Protein AF-A0A2V8BS26-F1 (afdb_monomer)

Foldseek 3Di:
DDDDDPPPPPVVVVVVVVVVLVVVLVVLLVVLCVVPPQDQLVPCLVVLVVVVLLLCLVLADAPDDVDDDDNVSSVVSNVVVLVVCCVPPVSSSSSNVVNVSVVVSVPRPDDPVVVVVVVVVSSVVSVVSNVVVD

pLDDT: mean 83.53, std 13.97, range [40.75, 98.06]

Solvent-accessible surface area (backbone atoms only — not comparable to full-atom values): 7720 Å² total; per-residue (Å²): 140,80,89,82,80,82,89,67,65,66,66,58,50,52,52,53,50,51,50,50,54,49,52,52,50,52,53,47,50,50,53,58,44,67,79,50,62,91,61,77,27,88,82,36,52,68,57,22,52,52,50,54,46,53,50,48,35,74,37,45,72,54,93,84,41,93,76,72,67,53,73,67,55,18,51,50,54,48,52,51,53,51,53,52,34,48,74,76,36,54,43,53,38,41,16,33,52,51,53,51,52,55,47,52,55,66,59,56,91,58,52,72,67,57,51,50,54,52,49,53,55,49,52,56,52,31,53,59,51,40,77,70,62,128

Mean predicted aligned error: 8.72 Å

Secondary structure (DSSP, 8-state):
--------SHHHHHHHHHHHHHHHHHHHHHHHHHHS-----TTTHHHHHHHHHHHHHHHS--TT-SS---HHHHHHHHHHHHHHHHHH-HHHHHHHHHHHHHHHHHHTT--HHHHHHHHHHHHHHHHHHHTT--

Sequence (134 aa):
MSTTTVSKTSSGKRARERARVSAAKEAFIRAVRTLRPTRHTGGRKREARRWLDVLAARSTNGVRCPNPITIEEGARLRSQAFDDLKASDKVLFDAVMECMDDRMIADYGITIAEWSARGRRRMRRLAKIRATLK

Radius of gyration: 21.02 Å; Cα contacts (8 Å, |Δi|>4): 76; chains: 1; bounding box: 50×37×66 Å

Structure (mmCIF, N/CA/C/O backbone):
data_AF-A0A2V8BS26-F1
#
_entry.id   AF-A0A2V8BS26-F1
#
loop_
_atom_site.group_PDB
_atom_site.id
_atom_site.type_symbol
_atom_site.label_atom_id
_atom_site.label_alt_id
_atom_site.label_comp_id
_atom_site.label_asym_id
_atom_site.label_entity_id
_atom_site.label_seq_id
_atom_site.pdbx_PDB_ins_code
_atom_site.Cartn_x
_atom_site.Cartn_y
_atom_site.Cartn_z
_atom_site.occupancy
_atom_site.B_iso_or_equiv
_atom_site.auth_seq_id
_atom_site.auth_comp_id
_atom_site.auth_asym_id
_atom_site.auth_atom_id
_atom_site.pdbx_PDB_model_num
ATOM 1 N N . MET A 1 1 ? 29.998 -23.322 -51.859 1.00 42.44 1 MET A N 1
ATOM 2 C CA . MET A 1 1 ? 30.680 -22.884 -50.617 1.00 42.44 1 MET A CA 1
ATOM 3 C C . MET A 1 1 ? 30.752 -21.361 -50.674 1.00 42.44 1 MET A C 1
ATOM 5 O O . MET A 1 1 ? 31.205 -20.874 -51.692 1.00 42.44 1 MET A O 1
ATOM 9 N N . SER A 1 2 ? 30.251 -20.530 -49.762 1.00 40.75 2 SER A N 1
ATOM 10 C CA . SER A 1 2 ? 29.786 -20.717 -48.386 1.00 40.75 2 SER A CA 1
ATOM 11 C C . SER A 1 2 ? 28.791 -19.597 -48.047 1.00 40.75 2 SER A C 1
ATOM 13 O O . SER A 1 2 ? 29.114 -18.421 -48.184 1.00 40.75 2 SER A O 1
ATOM 15 N N . THR A 1 3 ? 27.588 -19.944 -47.594 1.00 43.62 3 THR A N 1
ATOM 16 C CA . THR A 1 3 ? 26.643 -19.006 -46.972 1.00 43.62 3 THR A CA 1
ATOM 17 C C . THR A 1 3 ? 26.983 -18.881 -45.491 1.00 43.62 3 THR A C 1
ATOM 19 O O . THR A 1 3 ? 26.615 -19.740 -44.693 1.00 43.62 3 THR A O 1
ATOM 22 N N . THR A 1 4 ? 27.704 -17.825 -45.115 1.00 47.91 4 THR A N 1
ATOM 23 C CA . THR A 1 4 ? 27.965 -17.514 -43.704 1.00 47.91 4 THR A CA 1
ATOM 24 C C . THR A 1 4 ? 26.769 -16.771 -43.119 1.00 47.91 4 THR A C 1
ATOM 26 O O . THR A 1 4 ? 26.572 -15.575 -43.328 1.00 47.91 4 THR A O 1
ATOM 29 N N . THR A 1 5 ? 25.957 -17.508 -42.372 1.00 51.09 5 THR A N 1
ATOM 30 C CA . THR A 1 5 ? 24.816 -17.036 -41.588 1.00 51.09 5 THR A CA 1
ATOM 31 C C . THR A 1 5 ? 25.293 -16.101 -40.469 1.00 51.09 5 THR A C 1
ATOM 33 O O . THR A 1 5 ? 25.854 -16.546 -39.469 1.00 51.09 5 THR A O 1
ATOM 36 N N . VAL A 1 6 ? 25.072 -14.788 -40.593 1.00 49.22 6 VAL A N 1
ATOM 37 C CA . VAL A 1 6 ? 25.379 -13.824 -39.518 1.00 49.22 6 VAL A CA 1
ATOM 38 C C . VAL A 1 6 ? 24.189 -13.720 -38.560 1.00 49.22 6 VAL A C 1
ATOM 40 O O . VAL A 1 6 ? 23.423 -12.757 -38.552 1.00 49.22 6 VAL A O 1
ATOM 43 N N . SER A 1 7 ? 24.042 -14.720 -37.693 1.00 49.75 7 SER A N 1
ATOM 44 C CA . SER A 1 7 ? 23.149 -14.676 -36.528 1.00 49.75 7 SER A CA 1
ATOM 45 C C . SER A 1 7 ? 23.760 -13.815 -35.409 1.00 49.75 7 SER A C 1
ATOM 47 O O . SER A 1 7 ? 24.177 -14.331 -34.378 1.00 49.75 7 SER A O 1
ATOM 49 N N . LYS A 1 8 ? 23.847 -12.487 -35.593 1.00 49.59 8 LYS A N 1
ATOM 50 C CA . LYS A 1 8 ? 24.421 -11.559 -34.583 1.00 49.59 8 LYS A CA 1
ATOM 51 C C . LYS A 1 8 ? 23.496 -10.424 -34.117 1.00 49.59 8 LYS A C 1
ATOM 53 O O . LYS A 1 8 ? 23.930 -9.542 -33.382 1.00 49.59 8 LYS A O 1
ATOM 58 N N . THR A 1 9 ? 22.214 -10.430 -34.482 1.00 51.84 9 THR A N 1
ATOM 59 C CA . THR A 1 9 ? 21.329 -9.257 -34.307 1.00 51.84 9 THR A CA 1
ATOM 60 C C . THR A 1 9 ? 20.292 -9.353 -33.183 1.00 51.84 9 THR A C 1
ATOM 62 O O . THR A 1 9 ? 19.838 -8.311 -32.711 1.00 51.84 9 THR A O 1
ATOM 65 N N . SER A 1 10 ? 19.928 -10.542 -32.686 1.00 57.12 10 SER A N 1
ATOM 66 C CA . SER A 1 10 ? 18.899 -10.660 -31.630 1.00 57.12 10 SER A CA 1
ATOM 67 C C . SER A 1 10 ? 19.454 -10.446 -30.212 1.00 57.12 10 SER A C 1
ATOM 69 O O . SER A 1 10 ? 18.828 -9.765 -29.398 1.00 57.12 10 SER A O 1
ATOM 71 N N . SER A 1 11 ? 20.656 -10.960 -29.929 1.00 59.03 11 SER A N 1
ATOM 72 C CA . SER A 1 11 ? 21.305 -10.857 -28.612 1.00 59.03 11 SER A CA 1
ATOM 73 C C . SER A 1 11 ? 21.703 -9.413 -28.274 1.00 59.03 11 SER A C 1
ATOM 75 O O . SER A 1 11 ? 21.380 -8.909 -27.197 1.00 59.03 11 SER A O 1
ATOM 77 N N . GLY A 1 12 ? 22.292 -8.687 -29.234 1.00 62.91 12 GLY A N 1
ATOM 78 C CA . GLY A 1 12 ? 22.689 -7.286 -29.052 1.00 62.91 12 GLY A CA 1
ATOM 79 C C . GLY A 1 12 ? 21.509 -6.323 -28.874 1.00 62.91 12 GLY A C 1
ATOM 80 O O . GLY A 1 12 ? 21.602 -5.378 -28.090 1.00 62.91 12 GLY A O 1
ATOM 81 N N . LYS A 1 13 ? 20.371 -6.579 -29.539 1.00 65.75 13 LYS A N 1
ATOM 82 C CA . LYS A 1 13 ? 19.133 -5.804 -29.335 1.00 65.75 13 LYS A CA 1
ATOM 83 C C . LYS A 1 13 ? 18.578 -6.006 -27.924 1.00 65.75 13 LYS A C 1
ATOM 85 O O . LYS A 1 13 ? 18.330 -5.023 -27.234 1.00 65.75 13 LYS A O 1
ATOM 90 N N . ARG A 1 14 ? 18.493 -7.259 -27.460 1.00 69.62 14 ARG A N 1
ATOM 91 C CA . ARG A 1 14 ? 18.040 -7.592 -26.098 1.00 69.62 14 ARG A CA 1
ATOM 92 C C . ARG A 1 14 ? 18.953 -7.013 -25.015 1.00 69.62 14 ARG A C 1
ATOM 94 O O . ARG A 1 14 ? 18.459 -6.541 -23.997 1.00 69.62 14 ARG A O 1
ATOM 101 N N . ALA A 1 15 ? 20.270 -7.014 -25.224 1.00 69.81 15 ALA A N 1
ATOM 102 C CA . ALA A 1 15 ? 21.221 -6.416 -24.285 1.00 69.81 15 ALA A CA 1
ATOM 103 C C . ALA A 1 15 ? 21.049 -4.888 -24.178 1.00 69.81 15 ALA A C 1
ATOM 105 O O . ALA A 1 15 ? 20.975 -4.352 -23.073 1.00 69.81 15 ALA A O 1
ATOM 106 N N . ARG A 1 16 ? 20.909 -4.191 -25.316 1.00 69.69 16 ARG A N 1
ATOM 107 C CA . ARG A 1 16 ? 20.656 -2.738 -25.350 1.00 69.69 16 ARG A CA 1
ATOM 108 C C . ARG A 1 16 ? 19.312 -2.368 -24.726 1.00 69.69 16 ARG A C 1
ATOM 110 O O . ARG A 1 16 ? 19.221 -1.371 -24.018 1.00 69.69 16 ARG A O 1
ATOM 117 N N . GLU A 1 17 ? 18.282 -3.169 -24.965 1.00 70.25 17 GLU A N 1
ATOM 118 C CA . GLU A 1 17 ? 16.957 -2.976 -24.376 1.00 70.25 17 GLU A CA 1
ATOM 119 C C . GLU A 1 17 ? 16.985 -3.154 -22.852 1.00 70.25 17 GLU A C 1
ATOM 121 O O . GLU A 1 17 ? 16.498 -2.290 -22.128 1.00 70.25 17 GLU A O 1
ATOM 126 N N . ARG A 1 18 ? 17.663 -4.193 -22.346 1.00 70.44 18 ARG A N 1
ATOM 127 C CA . ARG A 1 18 ? 17.879 -4.385 -20.900 1.00 70.44 18 ARG A CA 1
ATOM 128 C C . ARG A 1 18 ? 18.628 -3.216 -20.260 1.00 70.44 18 ARG A C 1
ATOM 130 O O . ARG A 1 18 ? 18.219 -2.750 -19.201 1.00 70.44 18 ARG A O 1
ATOM 137 N N . ALA A 1 19 ? 19.681 -2.714 -20.907 1.00 71.19 19 ALA A N 1
ATOM 138 C CA . ALA A 1 19 ? 20.431 -1.557 -20.418 1.00 71.19 19 ALA A CA 1
ATOM 139 C C . ALA A 1 19 ? 19.563 -0.285 -20.362 1.00 71.19 19 ALA A C 1
ATOM 141 O O . ALA A 1 19 ? 19.604 0.446 -19.375 1.00 71.19 19 ALA A O 1
ATOM 142 N N . ARG A 1 20 ? 18.713 -0.053 -21.374 1.00 71.81 20 ARG A N 1
ATOM 143 C CA . ARG A 1 20 ? 17.751 1.064 -21.383 1.00 71.81 20 ARG A CA 1
ATOM 144 C C . ARG A 1 20 ? 16.710 0.949 -20.272 1.00 71.81 20 ARG A C 1
ATOM 146 O O . ARG A 1 20 ? 16.452 1.937 -19.592 1.00 71.81 20 ARG A O 1
ATOM 153 N N . VAL A 1 21 ? 16.144 -0.241 -20.061 1.00 73.88 21 VAL A N 1
ATOM 154 C CA . VAL A 1 21 ? 15.194 -0.492 -18.963 1.00 73.88 21 VAL A CA 1
ATOM 155 C C . VAL A 1 21 ? 15.865 -0.275 -17.601 1.00 73.88 21 VAL A C 1
ATOM 157 O O . VAL A 1 21 ? 15.248 0.307 -16.711 1.00 73.88 21 VAL A O 1
ATOM 160 N N . SER A 1 22 ? 17.137 -0.665 -17.450 1.00 80.62 22 SER A N 1
ATOM 161 C CA . SER A 1 22 ? 17.922 -0.405 -16.234 1.00 80.62 22 SER A CA 1
ATOM 162 C C . SER A 1 22 ? 18.097 1.094 -15.976 1.00 80.62 22 SER A C 1
ATOM 164 O O . SER A 1 22 ? 17.759 1.567 -14.894 1.00 80.62 22 SER A O 1
ATOM 166 N N . ALA A 1 23 ? 18.527 1.860 -16.983 1.00 83.81 23 ALA A N 1
ATOM 167 C CA . ALA A 1 23 ? 18.712 3.307 -16.860 1.00 83.81 23 ALA A CA 1
ATOM 168 C C . ALA A 1 23 ? 17.392 4.046 -16.570 1.00 83.81 23 ALA A C 1
ATOM 170 O O . ALA A 1 23 ? 17.341 4.925 -15.711 1.00 83.81 23 ALA A O 1
ATOM 171 N N . ALA A 1 24 ? 16.297 3.656 -17.234 1.00 84.31 24 ALA A N 1
ATOM 172 C CA . ALA A 1 24 ? 14.970 4.211 -16.969 1.00 84.31 24 ALA A CA 1
ATOM 173 C C . ALA A 1 24 ? 14.507 3.919 -15.533 1.00 84.31 24 ALA A C 1
ATOM 175 O O . ALA A 1 24 ? 13.959 4.793 -14.861 1.00 84.31 24 ALA A O 1
ATOM 176 N N . LYS A 1 25 ? 14.773 2.709 -15.029 1.00 86.69 25 LYS A N 1
ATOM 177 C CA . LYS A 1 25 ? 14.462 2.332 -13.648 1.00 86.69 25 LYS A CA 1
ATOM 178 C C . LYS A 1 25 ? 15.296 3.108 -12.631 1.00 86.69 25 LYS A C 1
ATOM 180 O O . LYS A 1 25 ? 14.757 3.522 -11.610 1.00 86.69 25 LYS A O 1
ATOM 185 N N . GLU A 1 26 ? 16.576 3.338 -12.892 1.00 87.31 26 GLU A N 1
ATOM 186 C CA . GLU A 1 26 ? 17.432 4.157 -12.026 1.00 87.31 26 GLU A CA 1
ATOM 187 C C . GLU A 1 26 ? 16.970 5.616 -11.975 1.00 87.31 26 GLU A C 1
ATOM 189 O O . GLU A 1 26 ? 16.859 6.187 -10.887 1.00 87.31 26 GLU A O 1
ATOM 194 N N . ALA A 1 27 ? 16.631 6.199 -13.128 1.00 87.94 27 ALA A N 1
ATOM 195 C CA . ALA A 1 27 ? 16.052 7.537 -13.204 1.00 87.94 27 ALA A CA 1
ATOM 196 C C . ALA A 1 27 ? 14.726 7.616 -12.431 1.00 87.94 27 ALA A C 1
ATOM 198 O O . ALA A 1 27 ? 14.511 8.555 -11.663 1.00 87.94 27 ALA A O 1
ATOM 199 N N . PHE A 1 28 ? 13.877 6.593 -12.562 1.00 86.50 28 PHE A N 1
ATOM 200 C CA . PHE A 1 28 ? 12.634 6.4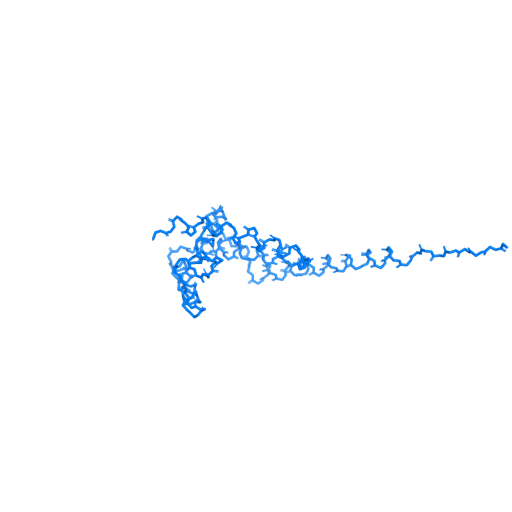79 -11.807 1.00 86.50 28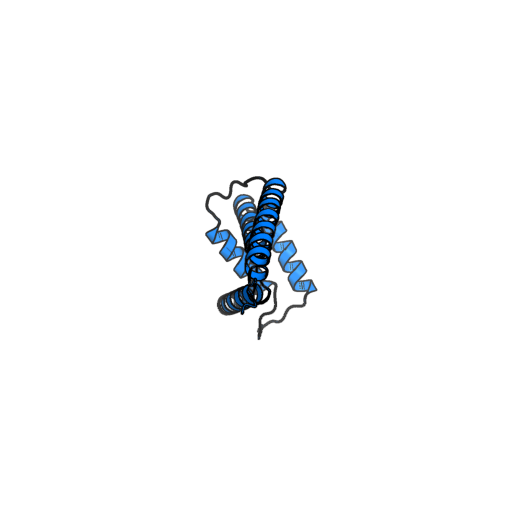 PHE A CA 1
ATOM 201 C C . PHE A 1 28 ? 12.879 6.411 -10.295 1.00 86.50 28 PHE A C 1
ATOM 203 O O . PHE A 1 28 ? 12.309 7.196 -9.543 1.00 86.50 28 PHE A O 1
ATOM 210 N N . ILE A 1 29 ? 13.770 5.527 -9.837 1.00 86.19 29 ILE A N 1
ATOM 211 C CA . ILE A 1 29 ? 14.135 5.408 -8.417 1.00 86.19 29 ILE A CA 1
ATOM 212 C C . ILE A 1 29 ? 14.632 6.747 -7.873 1.00 86.19 29 ILE A C 1
ATOM 214 O O . ILE A 1 29 ? 14.242 7.146 -6.774 1.00 86.19 29 ILE A O 1
ATOM 218 N N . ARG A 1 30 ? 15.476 7.450 -8.639 1.00 86.38 30 ARG A N 1
ATOM 219 C CA . ARG A 1 30 ? 15.970 8.774 -8.260 1.00 86.38 30 ARG A CA 1
ATOM 220 C C . ARG A 1 30 ? 14.817 9.764 -8.115 1.00 86.38 30 ARG A C 1
ATOM 222 O O . ARG A 1 30 ? 14.743 10.403 -7.074 1.00 86.38 30 ARG A O 1
ATOM 229 N N . ALA A 1 31 ? 13.911 9.829 -9.092 1.00 86.00 31 ALA A N 1
ATOM 230 C CA . ALA A 1 31 ? 12.749 10.718 -9.073 1.00 86.00 31 ALA A CA 1
ATOM 231 C C . ALA A 1 31 ? 11.823 10.467 -7.868 1.00 86.00 31 ALA A C 1
ATOM 233 O O . ALA A 1 31 ? 11.382 11.407 -7.209 1.00 86.00 31 ALA A O 1
ATOM 234 N N . VAL A 1 32 ? 11.561 9.199 -7.536 1.00 83.81 32 VAL A N 1
ATOM 235 C CA . VAL A 1 32 ? 10.748 8.837 -6.362 1.00 83.81 32 VAL A CA 1
ATOM 236 C C . VAL A 1 32 ? 11.409 9.314 -5.070 1.00 83.81 32 VAL A C 1
ATOM 238 O O . VAL A 1 32 ? 10.748 9.904 -4.216 1.00 83.81 32 VAL A O 1
ATOM 241 N N . ARG A 1 33 ? 12.725 9.114 -4.945 1.00 80.81 33 ARG A N 1
ATOM 242 C CA . ARG A 1 33 ? 13.494 9.523 -3.763 1.00 80.81 33 ARG A CA 1
ATOM 243 C C . ARG A 1 33 ? 13.651 11.040 -3.635 1.00 80.81 33 ARG A C 1
ATOM 245 O O . ARG A 1 33 ? 13.712 11.528 -2.512 1.00 80.81 33 ARG A O 1
ATOM 252 N N . THR A 1 34 ? 13.702 11.796 -4.735 1.00 80.88 34 THR A N 1
ATOM 253 C CA . THR A 1 34 ? 13.748 13.270 -4.680 1.00 80.88 34 THR A CA 1
ATOM 254 C C . THR A 1 34 ? 12.411 13.884 -4.295 1.00 80.88 34 THR A C 1
ATOM 256 O O . THR A 1 34 ? 12.394 14.849 -3.539 1.00 80.88 34 THR A O 1
ATOM 259 N N . LEU A 1 35 ? 11.289 13.331 -4.763 1.00 72.69 35 LEU A N 1
ATOM 260 C CA . LEU A 1 35 ? 9.957 13.838 -4.405 1.00 72.69 35 LEU A CA 1
ATOM 261 C C . LEU A 1 35 ? 9.638 13.669 -2.913 1.00 72.69 35 LEU A C 1
ATOM 263 O O . LEU A 1 35 ? 8.796 14.386 -2.372 1.00 72.69 35 LEU A O 1
ATOM 267 N N . ARG A 1 36 ? 10.266 12.695 -2.248 1.00 67.12 36 ARG A N 1
ATOM 268 C CA . ARG A 1 36 ? 10.041 12.381 -0.834 1.00 67.12 36 ARG A CA 1
ATOM 269 C C . ARG A 1 36 ? 11.382 12.019 -0.188 1.00 67.12 36 ARG A C 1
ATOM 271 O O . ARG A 1 36 ? 11.714 10.833 -0.157 1.00 67.12 36 ARG A O 1
ATOM 278 N N . PRO A 1 37 ? 12.148 13.008 0.318 1.00 63.31 37 PRO A N 1
ATOM 279 C CA . PRO A 1 37 ? 13.422 12.738 0.976 1.00 63.31 37 PRO A CA 1
ATOM 280 C C . PRO A 1 37 ? 13.238 11.730 2.113 1.00 63.31 37 PRO A C 1
ATOM 282 O O . PRO A 1 37 ? 12.156 11.634 2.702 1.00 63.31 37 PRO A O 1
ATOM 285 N N . THR A 1 38 ? 14.294 10.959 2.387 1.00 62.03 38 THR A N 1
ATOM 286 C CA . THR A 1 38 ? 14.314 9.881 3.384 1.00 62.03 38 THR A CA 1
ATOM 287 C C . THR A 1 38 ? 13.668 10.334 4.683 1.00 62.03 38 THR A C 1
ATOM 289 O O . THR A 1 38 ? 14.174 11.218 5.373 1.00 62.03 38 THR A O 1
ATOM 292 N N . ARG A 1 39 ? 12.520 9.736 4.995 1.00 68.31 39 ARG A N 1
ATOM 293 C CA . ARG A 1 39 ? 11.752 10.054 6.195 1.00 68.31 39 ARG A CA 1
ATOM 294 C C . ARG A 1 39 ? 12.338 9.276 7.363 1.00 68.31 39 ARG A C 1
ATOM 296 O O . ARG A 1 39 ? 12.756 8.132 7.193 1.00 68.31 39 ARG A O 1
ATOM 303 N N . HIS A 1 40 ? 12.351 9.859 8.556 1.00 73.81 40 HIS A N 1
ATOM 304 C CA . HIS A 1 40 ? 12.743 9.112 9.744 1.00 73.81 40 HIS A CA 1
ATOM 305 C C . HIS A 1 40 ? 11.633 8.117 10.105 1.00 73.81 40 HIS A C 1
ATOM 307 O O . HIS A 1 40 ? 10.635 8.476 10.723 1.00 73.81 40 HIS A O 1
ATOM 313 N N . THR A 1 41 ? 11.795 6.855 9.710 1.00 77.44 41 THR A N 1
ATOM 314 C CA . T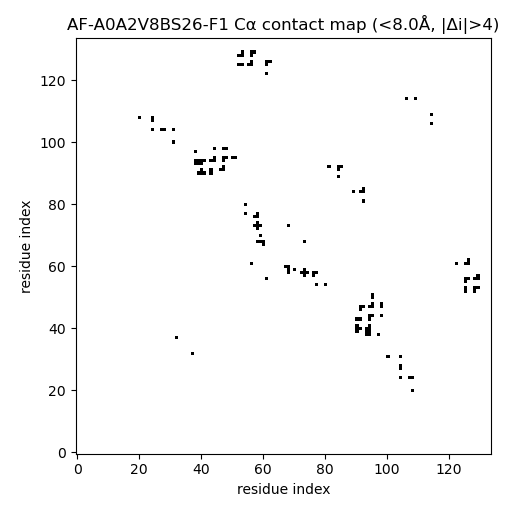HR A 1 41 ? 10.769 5.816 9.906 1.00 77.44 41 TH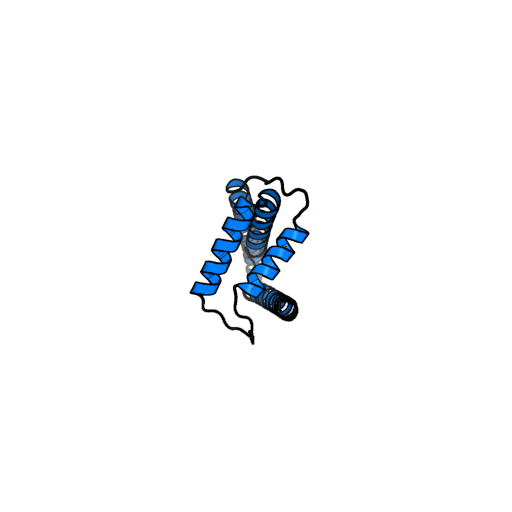R A CA 1
ATOM 315 C C . THR A 1 41 ? 10.925 5.029 11.201 1.00 77.44 41 THR A C 1
ATOM 317 O O . THR A 1 41 ? 10.106 4.155 11.488 1.00 77.44 41 THR A O 1
ATOM 320 N N . GLY A 1 42 ? 11.977 5.303 11.984 1.00 77.31 42 GLY A N 1
ATOM 321 C CA . GLY A 1 42 ? 12.222 4.665 13.283 1.00 77.31 42 GLY A CA 1
ATOM 322 C C . GLY A 1 42 ? 12.278 3.132 13.229 1.00 77.31 42 GLY A C 1
ATOM 323 O O . GLY A 1 42 ? 11.946 2.475 14.207 1.00 77.31 42 GLY A O 1
ATOM 324 N N . GLY A 1 43 ? 12.601 2.541 12.072 1.00 84.25 43 GLY A N 1
ATOM 325 C CA . GLY A 1 43 ? 12.605 1.084 11.887 1.00 84.25 43 GLY A CA 1
ATOM 326 C C . GLY A 1 43 ? 11.215 0.435 11.770 1.00 84.25 43 GLY A C 1
ATOM 327 O O . GLY A 1 43 ? 11.109 -0.790 11.713 1.00 84.25 43 GLY A O 1
ATOM 328 N N . ARG A 1 44 ? 10.130 1.213 11.655 1.00 93.62 44 ARG A N 1
ATOM 329 C CA . ARG A 1 44 ? 8.740 0.709 11.693 1.00 93.62 44 ARG A CA 1
ATOM 330 C C . ARG A 1 44 ? 8.221 0.138 10.368 1.00 93.62 44 ARG A C 1
ATOM 332 O O . ARG A 1 44 ? 7.025 -0.101 10.213 1.00 93.62 44 ARG A O 1
ATOM 339 N N . LYS A 1 45 ? 9.098 -0.178 9.404 1.00 91.50 45 LYS A N 1
ATOM 340 C CA . LYS A 1 45 ? 8.699 -0.726 8.087 1.00 91.50 45 LYS A CA 1
ATOM 341 C C . LYS A 1 45 ? 7.842 -1.993 8.187 1.00 91.50 45 LYS A C 1
ATOM 343 O O . LYS A 1 45 ? 6.925 -2.185 7.389 1.00 91.50 45 LYS A O 1
ATOM 348 N N . ARG A 1 46 ? 8.121 -2.886 9.145 1.00 93.69 46 ARG A N 1
ATOM 349 C CA . ARG A 1 46 ? 7.332 -4.121 9.325 1.00 93.69 46 ARG A CA 1
ATOM 350 C C . ARG A 1 46 ? 5.897 -3.812 9.753 1.00 93.69 46 ARG A C 1
ATOM 352 O O . ARG A 1 46 ? 4.960 -4.405 9.220 1.00 93.69 46 ARG A O 1
ATOM 359 N N . GLU A 1 47 ? 5.745 -2.884 10.687 1.00 96.12 47 GLU A N 1
ATOM 360 C CA . GLU A 1 47 ? 4.452 -2.419 11.176 1.00 96.12 47 GLU A CA 1
ATOM 361 C C . GLU A 1 47 ? 3.679 -1.689 10.076 1.00 96.12 47 GLU A C 1
ATOM 363 O O . GLU A 1 47 ? 2.538 -2.046 9.799 1.00 96.12 47 GLU A O 1
ATOM 368 N N . ALA A 1 48 ? 4.336 -0.785 9.347 1.00 96.31 48 ALA A N 1
ATOM 369 C CA . ALA A 1 48 ? 3.767 -0.081 8.202 1.00 96.31 48 ALA A CA 1
ATOM 370 C C . ALA A 1 48 ? 3.228 -1.033 7.118 1.00 96.31 48 ALA A C 1
ATOM 372 O O . ALA A 1 48 ? 2.120 -0.855 6.609 1.00 96.31 48 ALA A O 1
ATOM 373 N N . ARG A 1 49 ? 3.970 -2.101 6.789 1.00 94.88 49 ARG A N 1
ATOM 374 C CA . ARG A 1 49 ? 3.500 -3.140 5.851 1.00 94.88 49 ARG A CA 1
ATOM 375 C C . ARG A 1 49 ? 2.260 -3.861 6.372 1.00 94.88 49 ARG A C 1
ATOM 377 O O . ARG A 1 49 ? 1.332 -4.093 5.600 1.00 94.88 49 ARG A O 1
ATOM 384 N N . ARG A 1 50 ? 2.238 -4.208 7.664 1.00 95.19 50 ARG A N 1
ATOM 385 C CA . ARG A 1 50 ? 1.075 -4.842 8.299 1.00 95.19 50 ARG A CA 1
ATOM 386 C C . ARG A 1 50 ? -0.133 -3.907 8.274 1.00 95.19 50 ARG A C 1
ATOM 388 O O . ARG A 1 50 ? -1.218 -4.353 7.9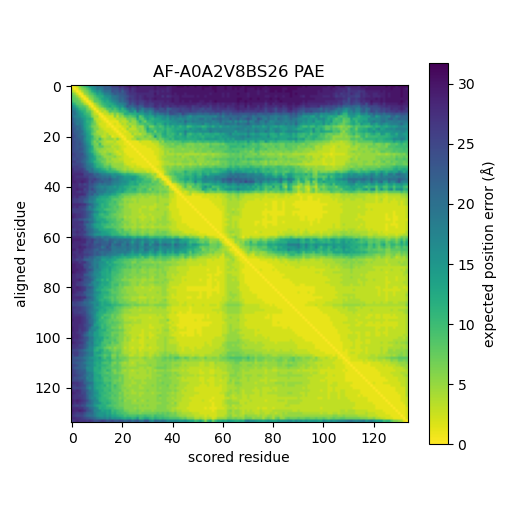16 1.00 95.19 50 ARG A O 1
ATOM 395 N N . TRP A 1 51 ? 0.068 -2.630 8.584 1.00 96.94 51 TRP A N 1
ATOM 396 C CA . TRP A 1 51 ? -0.966 -1.601 8.541 1.00 96.94 51 TRP A CA 1
ATOM 397 C C . TRP A 1 51 ? -1.572 -1.469 7.137 1.00 96.94 51 TRP A C 1
ATOM 399 O O . TRP A 1 51 ? -2.787 -1.566 6.981 1.00 96.94 51 TRP A O 1
ATOM 409 N N . LEU A 1 52 ? -0.735 -1.383 6.093 1.00 96.38 52 LEU A N 1
ATOM 410 C CA . LEU A 1 52 ? -1.184 -1.338 4.694 1.00 96.38 52 LEU A CA 1
ATOM 411 C C . LEU A 1 52 ? -1.978 -2.582 4.274 1.00 96.38 52 LEU A C 1
ATOM 413 O O . LEU A 1 52 ? -2.917 -2.480 3.482 1.00 96.38 52 LEU A O 1
ATOM 417 N N . ASP A 1 53 ? -1.594 -3.763 4.760 1.00 94.56 53 ASP A N 1
ATOM 418 C CA . ASP A 1 53 ? -2.310 -5.003 4.469 1.00 94.56 53 ASP A CA 1
ATOM 419 C C . ASP A 1 53 ? -3.667 -5.066 5.180 1.00 94.56 53 ASP A C 1
ATOM 421 O O . ASP A 1 53 ? -4.653 -5.465 4.560 1.00 94.56 53 ASP A O 1
ATOM 425 N N . VAL A 1 54 ? -3.746 -4.627 6.439 1.00 94.56 54 VAL A N 1
ATOM 426 C CA . VAL A 1 54 ? -5.015 -4.524 7.176 1.00 94.56 54 VAL A CA 1
ATOM 427 C C . VAL A 1 54 ? -5.934 -3.498 6.520 1.00 94.56 54 VAL A C 1
ATOM 429 O O . VAL A 1 54 ? -7.097 -3.812 6.267 1.00 94.56 54 VAL A O 1
ATOM 432 N N . LEU A 1 55 ? -5.421 -2.314 6.170 1.00 95.25 55 LEU A N 1
ATOM 433 C CA . LEU A 1 55 ? -6.214 -1.305 5.474 1.00 95.25 55 LEU A CA 1
ATOM 434 C C . LEU A 1 55 ? -6.736 -1.852 4.146 1.00 95.25 55 LEU A C 1
ATOM 436 O O . LEU A 1 55 ? -7.927 -1.770 3.886 1.00 95.25 55 LEU A O 1
ATOM 440 N N . ALA A 1 56 ? -5.881 -2.482 3.336 1.00 92.81 56 ALA A N 1
ATOM 441 C CA . ALA A 1 56 ? -6.311 -3.073 2.072 1.00 92.81 56 ALA A CA 1
ATOM 442 C C 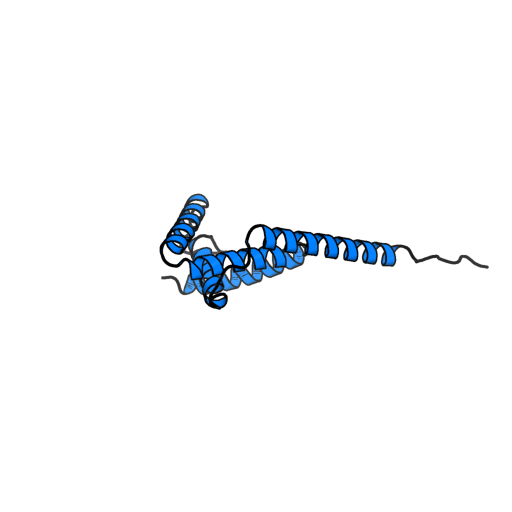. ALA A 1 56 ? -7.350 -4.188 2.257 1.00 92.81 56 ALA A C 1
ATOM 444 O O . ALA A 1 56 ? -8.238 -4.332 1.421 1.00 92.81 56 ALA A O 1
ATOM 445 N N . ALA A 1 57 ? -7.254 -4.983 3.324 1.00 91.38 57 ALA A N 1
ATOM 446 C CA . ALA A 1 57 ? -8.250 -5.998 3.646 1.00 91.38 57 ALA A CA 1
ATOM 447 C C . ALA A 1 57 ? -9.619 -5.378 3.979 1.00 91.38 57 ALA A C 1
ATOM 449 O O . ALA A 1 57 ? -10.629 -5.937 3.557 1.00 91.38 57 ALA A O 1
ATOM 450 N N . ARG A 1 58 ? -9.635 -4.225 4.665 1.00 90.00 58 ARG A N 1
ATOM 451 C CA . ARG A 1 58 ? -10.843 -3.464 5.030 1.00 90.00 58 ARG A CA 1
ATOM 452 C C . ARG A 1 58 ? -11.440 -2.653 3.880 1.00 90.00 58 ARG A C 1
ATOM 454 O O . ARG A 1 58 ? -12.649 -2.522 3.815 1.00 90.00 58 ARG A O 1
ATOM 461 N N . SER A 1 59 ? -10.607 -2.097 2.999 1.00 91.56 59 SER A N 1
ATOM 462 C CA . SER A 1 59 ? -11.021 -1.107 1.990 1.00 91.56 59 SER A CA 1
ATOM 463 C C . SER A 1 59 ? -11.053 -1.632 0.556 1.00 91.56 59 SER A C 1
ATOM 465 O O . SER A 1 59 ? -11.190 -0.859 -0.390 1.00 91.56 59 SER A O 1
ATOM 467 N N . THR A 1 60 ? -10.918 -2.944 0.358 1.00 88.75 60 THR A N 1
ATOM 468 C CA . THR A 1 60 ? -11.084 -3.558 -0.965 1.00 88.75 60 THR A CA 1
ATOM 469 C C . THR A 1 60 ? -11.875 -4.846 -0.868 1.00 88.75 60 THR A C 1
ATOM 471 O O . THR A 1 60 ? -11.751 -5.586 0.111 1.00 88.75 60 THR A O 1
ATOM 474 N N . ASN A 1 61 ? -12.596 -5.175 -1.936 1.00 82.81 61 ASN A N 1
ATOM 475 C CA . ASN A 1 61 ? -13.220 -6.481 -2.074 1.00 82.81 61 ASN A CA 1
ATOM 476 C C . ASN A 1 61 ? -12.173 -7.534 -2.462 1.00 82.81 61 ASN A C 1
ATOM 478 O O . ASN A 1 61 ? -11.314 -7.329 -3.323 1.00 82.81 61 ASN A O 1
ATOM 482 N N . GLY A 1 62 ? -12.213 -8.677 -1.781 1.00 71.56 62 GLY A N 1
ATOM 483 C CA . GLY A 1 62 ? -11.513 -9.886 -2.203 1.00 71.56 62 GLY A CA 1
ATOM 484 C C . GLY A 1 62 ? -12.382 -10.752 -3.105 1.00 71.56 62 GLY A C 1
ATOM 485 O O . GLY A 1 62 ? -13.581 -10.525 -3.235 1.00 71.56 62 GLY A O 1
ATOM 486 N N . VAL A 1 63 ? -11.787 -11.812 -3.654 1.00 66.06 63 VAL A N 1
ATOM 487 C CA . VAL A 1 63 ? -12.570 -12.933 -4.186 1.00 66.06 63 VAL A CA 1
ATOM 488 C C . VAL A 1 63 ? -13.317 -13.540 -2.995 1.00 66.06 63 VAL A C 1
ATOM 490 O O . VAL A 1 63 ? -12.665 -14.093 -2.111 1.00 66.06 63 VAL A O 1
ATOM 493 N N . ARG A 1 64 ? -14.651 -13.386 -2.958 1.00 66.31 64 ARG A N 1
ATOM 494 C CA . ARG A 1 64 ? -15.545 -13.765 -1.840 1.00 66.31 64 ARG A CA 1
ATOM 495 C C . ARG A 1 64 ? -15.366 -12.903 -0.578 1.00 66.31 64 ARG A C 1
ATOM 497 O O . ARG A 1 64 ? -15.032 -13.411 0.488 1.00 66.31 64 ARG A O 1
ATOM 504 N N . CYS A 1 65 ? -15.554 -11.588 -0.703 1.00 67.69 65 CYS A N 1
ATOM 505 C CA . CYS A 1 65 ? -15.676 -10.717 0.469 1.00 67.69 65 CYS A CA 1
ATOM 506 C C . CYS A 1 65 ? -17.017 -11.003 1.173 1.00 67.69 65 CYS A C 1
ATOM 508 O O . CYS A 1 65 ? -18.039 -10.887 0.500 1.00 67.69 65 CYS A O 1
ATOM 510 N N . PRO A 1 66 ? -17.039 -11.377 2.467 1.00 67.25 66 PRO A N 1
ATOM 511 C CA . PRO A 1 66 ? -18.292 -11.656 3.176 1.00 67.25 66 PRO A CA 1
ATOM 512 C C . PRO A 1 66 ? -19.161 -10.399 3.313 1.00 67.25 66 PRO A C 1
ATOM 514 O O . PRO A 1 66 ? -20.376 -10.488 3.208 1.00 67.25 66 PRO A O 1
ATOM 517 N N . ASN A 1 67 ? -18.518 -9.236 3.450 1.00 73.38 67 ASN A N 1
ATOM 518 C CA . ASN A 1 67 ? -19.150 -7.923 3.497 1.00 73.38 67 ASN A CA 1
ATOM 519 C C . ASN A 1 67 ? -18.600 -7.093 2.327 1.00 73.38 67 ASN A C 1
ATOM 521 O O . ASN A 1 67 ? -17.527 -6.495 2.457 1.00 73.38 67 ASN A O 1
ATOM 525 N N . PRO A 1 68 ? -19.219 -7.153 1.137 1.00 82.50 68 PRO A N 1
ATOM 526 C CA . PRO A 1 68 ? -18.767 -6.366 0.000 1.00 82.50 68 PRO A CA 1
ATOM 527 C C . PRO A 1 68 ? -19.010 -4.878 0.262 1.00 82.50 68 PRO A C 1
ATOM 529 O O . PRO A 1 68 ? -20.085 -4.490 0.703 1.00 82.50 68 PRO A O 1
ATOM 532 N N . ILE A 1 69 ? -18.013 -4.055 -0.048 1.00 88.31 69 ILE A N 1
ATOM 533 C CA . ILE A 1 69 ? -18.109 -2.591 0.021 1.00 88.31 69 ILE A CA 1
ATOM 534 C C . ILE A 1 69 ? -18.151 -2.000 -1.386 1.00 88.31 69 ILE A C 1
ATOM 536 O O . ILE A 1 69 ? -17.652 -2.612 -2.340 1.00 88.31 69 ILE A O 1
ATOM 540 N N . THR A 1 70 ? -18.696 -0.798 -1.538 1.00 91.25 70 THR A N 1
ATOM 541 C CA . THR A 1 70 ? -18.603 -0.082 -2.818 1.00 91.25 70 THR A CA 1
ATOM 542 C C . THR A 1 70 ? -17.184 0.450 -3.045 1.00 91.25 70 THR A C 1
ATOM 544 O O . THR A 1 70 ? -16.367 0.547 -2.123 1.00 91.25 70 THR A O 1
ATOM 547 N N . ILE A 1 71 ? -16.861 0.799 -4.295 1.00 89.00 71 ILE A N 1
ATOM 548 C CA . ILE A 1 71 ? -15.575 1.438 -4.623 1.00 89.00 71 ILE A CA 1
ATOM 549 C C . ILE A 1 71 ? -15.438 2.770 -3.872 1.00 89.00 71 ILE A C 1
ATOM 551 O O . ILE A 1 71 ? -14.370 3.067 -3.338 1.00 89.00 71 ILE A O 1
ATOM 555 N N . GLU A 1 72 ? -16.523 3.540 -3.800 1.00 94.44 72 GLU A N 1
ATOM 556 C CA . GLU A 1 72 ? -16.593 4.830 -3.108 1.00 94.44 72 GLU A CA 1
ATOM 557 C C . GLU A 1 72 ? -16.366 4.675 -1.605 1.00 94.44 72 GLU A C 1
ATOM 559 O O . GLU A 1 72 ? -15.563 5.399 -1.016 1.00 94.44 72 GLU A O 1
ATOM 564 N N . GLU A 1 73 ? -16.998 3.679 -0.985 1.00 94.12 73 GLU A N 1
ATOM 565 C CA . GLU A 1 73 ? -16.807 3.383 0.431 1.00 94.12 73 GLU A CA 1
ATOM 566 C C . GLU A 1 73 ? -15.366 2.954 0.726 1.00 94.12 73 GLU A C 1
ATOM 568 O O . GLU A 1 73 ? -14.743 3.459 1.663 1.00 94.12 73 GLU A O 1
ATOM 573 N N . GLY A 1 74 ? -14.790 2.092 -0.115 1.00 93.69 74 GLY A N 1
ATOM 574 C CA . GLY A 1 74 ? -13.384 1.707 -0.013 1.00 93.69 74 GLY A CA 1
ATOM 575 C C . GLY A 1 74 ? -12.432 2.899 -0.155 1.00 93.69 74 GLY A C 1
ATOM 576 O O . GLY A 1 74 ? -11.472 3.019 0.612 1.00 93.69 74 GLY A O 1
ATOM 577 N N . ALA A 1 75 ? -12.707 3.809 -1.093 1.00 94.50 75 ALA A N 1
ATOM 578 C CA . ALA A 1 75 ? -11.930 5.032 -1.274 1.00 94.50 75 ALA A CA 1
ATOM 579 C C . ALA A 1 75 ? -12.018 5.944 -0.041 1.00 94.50 75 ALA A C 1
ATOM 581 O O . ALA A 1 75 ? -10.982 6.382 0.462 1.00 94.50 75 ALA A O 1
ATOM 582 N N . ARG A 1 76 ? -13.225 6.151 0.500 1.00 96.50 76 ARG A N 1
ATOM 583 C CA . ARG A 1 76 ? -13.458 6.948 1.713 1.00 96.50 76 ARG A CA 1
ATOM 584 C C . ARG A 1 76 ? -12.724 6.371 2.923 1.00 96.50 76 ARG A C 1
ATOM 586 O O . ARG A 1 76 ? -11.983 7.096 3.582 1.00 96.50 76 ARG A O 1
ATOM 593 N N . LEU A 1 77 ? -12.870 5.067 3.180 1.00 95.06 77 LEU A N 1
ATOM 594 C CA . LEU A 1 77 ? -12.179 4.368 4.272 1.00 95.06 77 LEU A CA 1
ATOM 595 C C . LEU A 1 77 ? -10.663 4.498 4.157 1.00 95.06 77 LEU A C 1
ATOM 597 O O . LEU A 1 77 ? -9.966 4.671 5.156 1.00 95.06 77 LEU A O 1
ATOM 601 N N . ARG A 1 78 ? -10.142 4.402 2.931 1.00 95.69 78 ARG A N 1
ATOM 602 C CA . ARG A 1 78 ? -8.717 4.559 2.680 1.00 95.69 78 ARG A CA 1
ATOM 603 C C . ARG A 1 78 ? -8.259 5.976 3.000 1.00 95.69 78 ARG A C 1
ATOM 605 O O . ARG A 1 78 ? -7.309 6.100 3.761 1.00 95.69 78 ARG A O 1
ATOM 612 N N . SER A 1 79 ? -8.895 7.001 2.433 1.00 96.62 79 SER A N 1
ATOM 613 C CA . SER A 1 79 ? -8.499 8.397 2.660 1.00 96.62 79 SER A CA 1
ATOM 614 C C . SER A 1 79 ? -8.529 8.749 4.145 1.00 96.62 79 SER A C 1
ATOM 616 O O . SER A 1 79 ? -7.504 9.167 4.675 1.00 96.62 79 SER A O 1
ATOM 618 N N . GLN A 1 80 ? -9.632 8.434 4.834 1.00 97.81 80 GLN A N 1
ATOM 619 C CA . GLN A 1 80 ? -9.768 8.698 6.267 1.00 97.81 80 GLN A CA 1
ATOM 620 C C . GLN A 1 80 ? -8.648 8.036 7.080 1.00 97.81 80 GLN A C 1
ATOM 622 O O . GLN A 1 80 ? -8.007 8.688 7.895 1.00 97.81 80 GLN A O 1
ATOM 627 N N . ALA A 1 81 ? -8.340 6.762 6.812 1.00 97.62 81 ALA A N 1
ATOM 628 C CA . ALA A 1 81 ? -7.293 6.052 7.543 1.00 97.62 81 ALA A CA 1
ATOM 629 C C . ALA A 1 81 ? -5.898 6.680 7.364 1.00 97.62 81 ALA A C 1
ATOM 631 O O . ALA A 1 81 ? -5.075 6.609 8.276 1.00 97.62 81 ALA A O 1
ATOM 632 N N . PHE A 1 82 ? -5.604 7.268 6.200 1.00 97.38 82 PHE A N 1
ATOM 633 C CA . PHE A 1 82 ? -4.345 7.985 5.985 1.00 97.38 82 PHE A CA 1
ATOM 634 C C . PHE A 1 82 ? -4.311 9.323 6.725 1.00 97.38 82 PHE A C 1
ATOM 636 O O . PHE A 1 82 ? -3.270 9.650 7.298 1.00 97.38 82 PHE A O 1
ATOM 643 N N . ASP A 1 83 ? -5.416 10.067 6.727 1.00 97.56 83 ASP A N 1
ATOM 644 C CA . ASP A 1 83 ? -5.515 11.348 7.430 1.00 97.56 83 ASP A CA 1
ATOM 645 C C . ASP A 1 83 ? -5.410 11.150 8.948 1.00 97.56 83 ASP A C 1
ATOM 647 O O . ASP A 1 83 ? -4.588 11.801 9.599 1.00 97.56 83 ASP A O 1
ATOM 651 N N . ASP A 1 84 ? -6.125 10.161 9.490 1.00 98.06 84 ASP A N 1
ATOM 652 C CA . ASP A 1 84 ? -6.065 9.785 10.905 1.00 98.06 84 ASP A CA 1
ATOM 653 C C . ASP A 1 84 ? -4.653 9.349 11.309 1.00 98.06 84 ASP A C 1
ATOM 655 O O . ASP A 1 84 ? -4.126 9.790 12.332 1.00 98.06 84 ASP A O 1
ATOM 659 N N . LEU A 1 85 ? -4.001 8.502 10.499 1.00 97.56 85 LEU A N 1
ATOM 660 C CA . LEU A 1 85 ? -2.636 8.051 10.772 1.00 97.56 85 LEU A CA 1
ATOM 661 C C . LEU A 1 85 ? -1.646 9.219 10.743 1.00 97.56 85 LEU A C 1
ATOM 663 O O . LEU A 1 85 ? -0.763 9.300 11.592 1.00 97.56 85 LEU A O 1
ATOM 667 N N . LYS A 1 86 ? -1.790 10.140 9.785 1.00 95.44 86 LYS A N 1
ATOM 668 C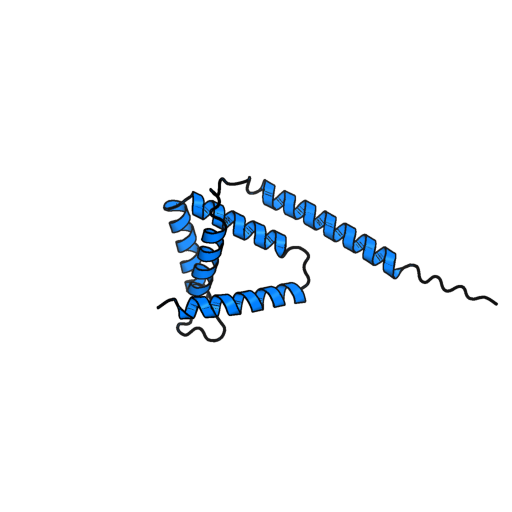 CA . LYS A 1 86 ? -0.936 11.327 9.684 1.00 95.44 86 LYS A CA 1
ATOM 669 C C . LYS A 1 86 ? -1.071 12.230 10.911 1.00 95.44 86 LYS A C 1
ATOM 671 O O . LYS A 1 86 ? -0.063 12.780 11.352 1.00 95.44 86 LYS A O 1
ATOM 676 N N . ALA A 1 87 ? -2.290 12.388 11.426 1.00 96.56 87 ALA A N 1
ATOM 677 C CA . ALA A 1 87 ? -2.572 13.209 12.598 1.00 96.56 87 ALA A CA 1
ATOM 678 C C . ALA A 1 87 ? -2.102 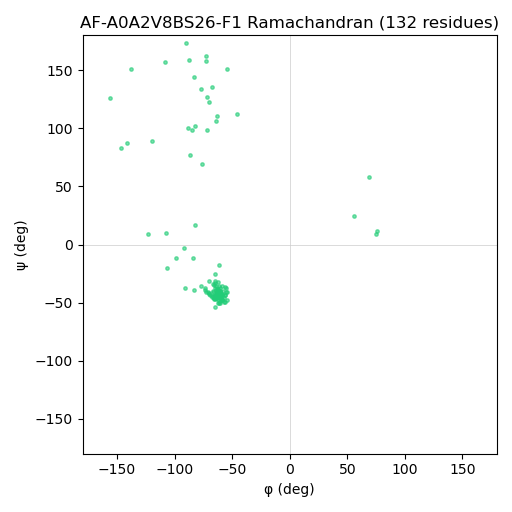12.552 13.906 1.00 96.56 87 ALA A C 1
ATOM 680 O O . ALA A 1 87 ? -1.588 13.240 14.782 1.00 96.56 87 ALA A O 1
ATOM 681 N N . SER A 1 88 ? -2.260 11.231 14.030 1.00 97.06 88 SER A N 1
ATOM 682 C CA . SER A 1 88 ? -2.001 10.500 15.279 1.00 97.06 88 SER A CA 1
ATOM 683 C C . SER A 1 88 ? -0.572 9.969 15.422 1.00 97.06 88 SER A C 1
ATOM 685 O O . SER A 1 88 ? -0.023 9.985 16.519 1.00 97.06 88 SER A O 1
ATOM 687 N N . ASP A 1 89 ? 0.048 9.493 14.339 1.00 96.06 89 ASP A N 1
ATOM 688 C CA . ASP A 1 89 ? 1.356 8.836 14.374 1.00 96.06 89 ASP A CA 1
ATOM 689 C C . ASP A 1 89 ? 2.148 9.135 13.098 1.00 96.06 89 ASP A C 1
ATOM 691 O O . ASP A 1 89 ? 2.212 8.356 12.137 1.00 96.06 89 ASP A O 1
ATOM 695 N N . LYS A 1 90 ? 2.802 10.300 13.102 1.00 92.19 90 LYS A N 1
ATOM 696 C CA . LYS A 1 90 ? 3.582 10.774 11.958 1.00 92.19 90 LYS A CA 1
ATOM 697 C C . LYS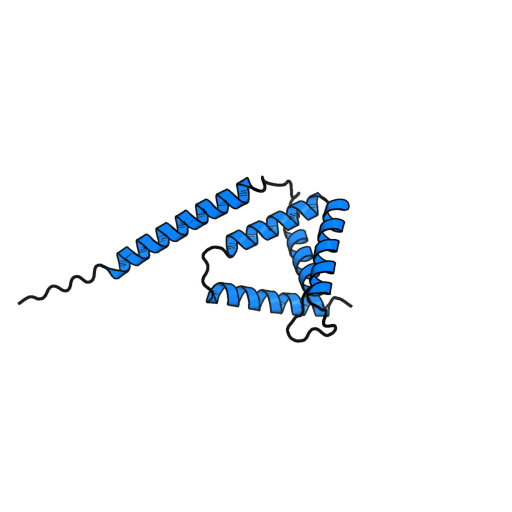 A 1 90 ? 4.712 9.808 11.569 1.00 92.19 90 LYS A C 1
ATOM 699 O O . LYS A 1 90 ? 4.999 9.663 10.381 1.00 92.19 90 LYS A O 1
ATOM 704 N N . VAL A 1 91 ? 5.353 9.142 12.533 1.00 93.69 91 VAL A N 1
ATOM 705 C CA . VAL A 1 91 ? 6.480 8.231 12.256 1.00 93.69 91 VAL A CA 1
ATOM 706 C C . VAL A 1 91 ? 5.988 6.987 11.519 1.00 93.69 91 VAL A C 1
ATOM 708 O O . VAL A 1 91 ? 6.597 6.572 10.529 1.00 93.69 91 VAL A O 1
ATOM 711 N N . LEU A 1 92 ? 4.861 6.410 11.949 1.00 95.56 92 LEU A N 1
ATOM 712 C CA . LEU A 1 92 ? 4.244 5.295 11.235 1.00 95.56 92 LEU A CA 1
ATOM 713 C C . LEU A 1 92 ? 3.710 5.729 9.869 1.00 95.56 92 LEU A C 1
ATOM 715 O O . LEU A 1 92 ? 3.916 5.010 8.891 1.00 95.56 92 LEU A O 1
ATOM 719 N N . PHE A 1 93 ? 3.083 6.905 9.772 1.00 95.12 93 PHE A N 1
ATOM 720 C CA . PHE A 1 93 ? 2.648 7.474 8.494 1.00 95.12 93 PHE A CA 1
ATOM 721 C C . PHE A 1 93 ? 3.808 7.576 7.498 1.00 95.12 93 PHE A C 1
ATOM 723 O O . PHE A 1 93 ? 3.707 7.136 6.351 1.00 95.12 93 PHE A O 1
ATOM 730 N N . ASP A 1 94 ? 4.943 8.107 7.942 1.00 92.81 94 ASP A N 1
ATOM 731 C CA . ASP A 1 94 ? 6.137 8.237 7.121 1.00 92.81 94 ASP A CA 1
ATOM 732 C C . ASP A 1 94 ? 6.682 6.873 6.672 1.00 92.81 94 ASP A C 1
ATOM 734 O O . ASP A 1 94 ? 7.018 6.706 5.496 1.00 92.81 94 ASP A O 1
ATOM 738 N N . ALA A 1 95 ? 6.674 5.874 7.559 1.00 94.25 95 ALA A N 1
ATOM 739 C CA . ALA A 1 95 ? 7.030 4.494 7.230 1.00 94.25 95 ALA A CA 1
ATOM 740 C C . ALA A 1 95 ? 6.066 3.839 6.227 1.00 94.25 95 ALA A C 1
ATOM 742 O O . ALA A 1 95 ? 6.490 3.062 5.365 1.00 94.25 95 ALA A O 1
ATOM 743 N N . VAL A 1 96 ? 4.771 4.153 6.312 1.00 95.31 96 VAL A N 1
ATOM 744 C CA . VAL A 1 96 ? 3.750 3.699 5.361 1.00 95.31 96 VAL A CA 1
ATOM 745 C C . VAL A 1 96 ? 3.994 4.294 3.980 1.00 95.31 96 VAL A C 1
ATOM 747 O O . VAL A 1 96 ? 3.981 3.546 2.998 1.00 95.31 96 VAL A O 1
ATOM 750 N N . MET A 1 97 ? 4.263 5.598 3.891 1.00 92.62 97 MET A N 1
ATOM 751 C CA . MET A 1 97 ? 4.557 6.235 2.606 1.00 92.62 97 MET A CA 1
ATOM 752 C C . MET A 1 97 ? 5.831 5.666 1.978 1.00 92.62 97 MET A C 1
ATOM 754 O O . MET A 1 97 ? 5.806 5.326 0.798 1.00 92.62 97 MET A O 1
ATOM 758 N N . GLU A 1 98 ? 6.889 5.442 2.765 1.00 91.19 98 GLU A N 1
ATOM 759 C CA . GLU A 1 98 ? 8.108 4.796 2.261 1.00 91.19 98 GLU A CA 1
ATOM 760 C C . GLU A 1 98 ? 7.823 3.378 1.729 1.00 91.19 98 GLU A C 1
ATOM 762 O O . GLU A 1 98 ? 8.310 2.993 0.669 1.00 91.19 98 GLU A O 1
ATOM 767 N N . CYS A 1 99 ? 6.968 2.598 2.401 1.00 92.62 99 CYS A N 1
ATOM 768 C CA . CYS A 1 99 ? 6.573 1.273 1.909 1.00 92.62 99 CYS A CA 1
ATOM 769 C C . CYS A 1 99 ? 5.772 1.324 0.596 1.00 92.62 99 CYS A C 1
ATOM 771 O O . CYS A 1 99 ? 5.837 0.378 -0.197 1.00 92.62 99 CYS A O 1
ATOM 773 N N . MET A 1 100 ? 4.986 2.382 0.367 1.00 91.62 100 MET A N 1
ATOM 774 C CA . MET A 1 100 ? 4.276 2.584 -0.899 1.00 91.62 100 MET A CA 1
ATOM 775 C C . MET A 1 100 ? 5.247 2.922 -2.033 1.00 91.62 100 MET A C 1
ATOM 777 O O . MET A 1 100 ? 5.131 2.342 -3.114 1.00 91.62 100 MET A O 1
ATOM 781 N N . ASP A 1 101 ? 6.231 3.775 -1.758 1.00 89.50 101 ASP A N 1
ATOM 782 C CA . ASP A 1 101 ? 7.283 4.152 -2.704 1.00 89.50 101 ASP A CA 1
ATOM 783 C C . ASP A 1 101 ? 8.164 2.941 -3.065 1.00 89.50 101 ASP A C 1
ATOM 785 O O . ASP A 1 101 ? 8.354 2.640 -4.247 1.00 89.50 101 ASP A O 1
ATOM 789 N N . ASP A 1 102 ? 8.600 2.162 -2.065 1.00 89.50 102 ASP A N 1
ATOM 790 C CA . ASP A 1 102 ? 9.352 0.910 -2.246 1.00 89.50 102 ASP A CA 1
ATOM 791 C C . ASP A 1 102 ? 8.598 -0.066 -3.165 1.00 89.50 102 ASP A C 1
ATOM 793 O O . ASP A 1 102 ? 9.186 -0.727 -4.027 1.00 89.50 102 ASP A O 1
ATOM 797 N N . ARG A 1 103 ? 7.272 -0.157 -3.007 1.00 89.31 103 ARG A N 1
ATOM 798 C CA . ARG A 1 103 ? 6.440 -1.021 -3.848 1.00 89.31 103 ARG A CA 1
ATOM 799 C C . ARG A 1 103 ? 6.338 -0.504 -5.277 1.00 89.31 103 ARG A C 1
ATOM 801 O O . ARG A 1 103 ? 6.435 -1.301 -6.206 1.00 89.31 103 ARG A O 1
ATOM 808 N N . MET A 1 104 ? 6.155 0.799 -5.451 1.00 88.25 104 MET A N 1
ATOM 809 C CA . MET A 1 104 ? 6.097 1.424 -6.768 1.00 88.25 104 MET A CA 1
ATOM 810 C C . MET A 1 104 ? 7.412 1.214 -7.535 1.00 88.25 104 MET A C 1
ATOM 812 O O . MET A 1 104 ? 7.394 0.817 -8.697 1.00 88.25 104 MET A O 1
ATOM 816 N N . ILE A 1 105 ? 8.553 1.361 -6.855 1.00 88.38 105 ILE A N 1
ATOM 817 C CA . ILE A 1 105 ? 9.886 1.037 -7.384 1.00 88.38 105 ILE A CA 1
ATOM 818 C C . ILE A 1 105 ? 10.006 -0.447 -7.746 1.00 88.38 105 ILE A C 1
ATOM 820 O O . ILE A 1 105 ? 10.540 -0.796 -8.803 1.00 88.38 105 ILE A O 1
ATOM 824 N N . ALA A 1 106 ? 9.526 -1.338 -6.877 1.00 87.50 106 ALA A N 1
ATOM 825 C CA . ALA A 1 106 ? 9.606 -2.774 -7.108 1.00 87.50 106 ALA A CA 1
ATOM 826 C C . ALA A 1 106 ? 8.764 -3.222 -8.308 1.00 87.50 106 ALA A C 1
ATOM 828 O O . ALA A 1 106 ? 9.152 -4.179 -8.985 1.00 87.50 106 ALA A O 1
ATOM 829 N N . ASP A 1 107 ? 7.619 -2.580 -8.542 1.00 89.19 107 ASP A N 1
ATOM 830 C CA . ASP A 1 107 ? 6.705 -2.870 -9.650 1.00 89.19 107 ASP A CA 1
ATOM 831 C C . ASP A 1 107 ? 7.117 -2.157 -10.956 1.00 89.19 107 ASP A C 1
ATOM 833 O O . ASP A 1 107 ? 6.638 -2.517 -12.029 1.00 89.19 107 ASP A O 1
ATOM 837 N N . TYR A 1 108 ? 8.060 -1.211 -10.913 1.00 86.19 108 TYR A N 1
ATOM 838 C CA . TYR A 1 108 ? 8.575 -0.564 -12.119 1.00 86.19 108 TYR A CA 1
ATOM 839 C C . TYR A 1 108 ? 9.464 -1.506 -12.947 1.00 86.19 108 TYR A C 1
ATOM 841 O O . TYR A 1 108 ? 10.447 -2.082 -12.454 1.00 86.19 108 TYR A O 1
ATOM 849 N N . GLY A 1 109 ? 9.130 -1.624 -14.235 1.00 82.44 109 GLY A N 1
ATOM 850 C CA . GLY A 1 109 ? 9.885 -2.401 -15.220 1.00 82.44 109 GLY A CA 1
ATOM 851 C C . GLY A 1 109 ? 9.712 -3.920 -15.122 1.00 82.44 109 GLY A C 1
ATOM 852 O O . GLY A 1 109 ? 10.488 -4.641 -15.743 1.00 82.44 109 GLY A O 1
ATOM 853 N N . ILE A 1 110 ? 8.737 -4.416 -14.348 1.00 87.69 110 ILE A N 1
ATOM 854 C CA . ILE A 1 110 ? 8.385 -5.845 -14.341 1.00 87.69 110 ILE A CA 1
ATOM 855 C C . ILE A 1 110 ? 7.360 -6.158 -15.432 1.00 87.69 110 ILE A C 1
ATOM 857 O O . ILE A 1 110 ? 6.613 -5.291 -15.885 1.00 87.69 110 ILE A O 1
ATOM 861 N N . THR A 1 111 ? 7.286 -7.421 -15.828 1.00 90.50 111 THR A N 1
ATOM 862 C CA . THR A 1 111 ? 6.293 -7.897 -16.794 1.00 90.50 111 THR A CA 1
ATOM 863 C C . THR A 1 111 ? 4.888 -7.972 -16.185 1.00 90.50 111 THR A C 1
ATOM 865 O O . THR A 1 111 ? 4.713 -8.146 -14.975 1.00 90.50 111 THR A O 1
ATOM 868 N N . ILE A 1 112 ? 3.856 -7.946 -17.037 1.00 90.81 112 ILE A N 1
ATOM 869 C CA . ILE A 1 112 ? 2.456 -8.155 -16.619 1.00 90.81 112 ILE A CA 1
ATOM 870 C C . ILE A 1 112 ? 2.285 -9.501 -15.896 1.00 90.81 112 ILE A C 1
ATOM 872 O O . ILE A 1 112 ? 1.533 -9.595 -14.922 1.00 90.81 112 ILE A O 1
ATOM 876 N N . ALA A 1 113 ? 2.999 -10.545 -16.331 1.00 93.94 113 ALA A N 1
ATOM 877 C CA . ALA A 1 113 ? 2.954 -11.864 -15.707 1.00 93.94 113 ALA A CA 1
ATOM 878 C C . ALA A 1 113 ? 3.501 -11.838 -14.269 1.00 93.94 113 ALA A C 1
ATOM 880 O O . ALA A 1 113 ? 2.866 -12.364 -13.349 1.00 93.94 113 ALA A O 1
ATOM 881 N N . GLU A 1 114 ? 4.641 -11.177 -14.051 1.00 92.38 114 GLU A N 1
ATOM 882 C CA . GLU A 1 114 ? 5.232 -10.999 -12.721 1.00 92.38 114 GLU A CA 1
ATOM 883 C C . GLU A 1 114 ? 4.346 -10.145 -11.817 1.00 92.38 114 GLU A C 1
ATOM 885 O O . GLU A 1 114 ? 4.101 -10.515 -10.663 1.00 92.38 114 GLU A O 1
ATOM 890 N N . TRP A 1 115 ? 3.819 -9.039 -12.349 1.00 92.06 115 TRP A N 1
ATOM 891 C CA . TRP A 1 115 ? 2.886 -8.168 -11.641 1.00 92.06 115 TRP A CA 1
ATOM 892 C C . TRP A 1 115 ? 1.631 -8.935 -11.207 1.00 92.06 115 TRP A C 1
ATOM 894 O O . TRP A 1 115 ? 1.256 -8.924 -10.032 1.00 92.06 115 TRP A O 1
ATOM 904 N N . SER A 1 116 ? 1.046 -9.716 -12.117 1.00 92.25 116 SER A N 1
ATOM 905 C CA . SER A 1 116 ? -0.124 -10.557 -11.843 1.00 92.25 116 SER A CA 1
ATOM 906 C C . SER A 1 116 ? 0.169 -11.622 -10.784 1.00 92.25 116 SER A C 1
ATOM 908 O O . SER A 1 116 ? -0.636 -11.851 -9.877 1.00 92.25 116 SER A O 1
ATOM 910 N N . ALA A 1 117 ? 1.340 -12.266 -10.842 1.00 93.38 117 ALA A N 1
ATOM 911 C CA . ALA A 1 117 ? 1.757 -13.243 -9.840 1.00 93.38 117 ALA A CA 1
ATOM 912 C C . ALA A 1 117 ? 1.922 -12.606 -8.447 1.00 93.38 117 ALA A C 1
ATOM 914 O O . ALA A 1 117 ? 1.488 -13.189 -7.446 1.00 93.38 117 ALA A O 1
ATOM 915 N N . ARG A 1 118 ? 2.491 -11.393 -8.369 1.00 92.00 118 ARG A N 1
ATOM 916 C CA . ARG A 1 118 ? 2.559 -10.601 -7.127 1.00 92.00 118 ARG A CA 1
ATOM 917 C C . ARG A 1 118 ? 1.162 -10.253 -6.613 1.00 92.00 118 ARG A C 1
ATOM 919 O O . ARG A 1 118 ? 0.889 -10.458 -5.428 1.00 92.00 118 ARG A O 1
ATOM 926 N N . GLY A 1 119 ? 0.267 -9.812 -7.497 1.00 90.62 119 GLY A N 1
ATOM 927 C CA . GLY A 1 119 ? -1.130 -9.510 -7.185 1.00 90.62 119 GLY A CA 1
ATOM 928 C C . GLY A 1 119 ? -1.859 -10.702 -6.564 1.00 90.62 119 GLY A C 1
ATOM 929 O O . GLY A 1 119 ? -2.422 -10.580 -5.476 1.00 90.62 119 GLY A O 1
ATOM 930 N N . ARG A 1 120 ? -1.761 -11.891 -7.175 1.00 90.69 120 ARG A N 1
ATOM 931 C CA . ARG A 1 120 ? -2.365 -13.125 -6.639 1.00 90.69 120 ARG A CA 1
ATOM 932 C C . ARG A 1 120 ? -1.837 -13.486 -5.251 1.00 90.69 120 ARG A C 1
ATOM 934 O O . ARG A 1 120 ? -2.628 -13.804 -4.362 1.00 90.69 120 ARG A O 1
ATOM 941 N N . ARG A 1 121 ? -0.517 -13.409 -5.030 1.00 91.12 121 ARG A N 1
ATOM 942 C CA . ARG A 1 121 ? 0.082 -13.646 -3.701 1.00 91.12 121 ARG A CA 1
ATOM 943 C C . ARG A 1 121 ? -0.457 -12.666 -2.661 1.00 91.12 121 ARG A C 1
ATOM 945 O O . ARG A 1 121 ? -0.821 -13.083 -1.562 1.00 91.12 121 ARG A O 1
ATOM 952 N N . ARG A 1 122 ? -0.571 -11.385 -3.024 1.00 90.12 122 ARG A N 1
ATOM 953 C CA . ARG A 1 122 ? -1.155 -10.363 -2.152 1.00 90.12 122 ARG A CA 1
ATOM 954 C C . ARG A 1 122 ? -2.615 -10.672 -1.828 1.00 90.12 122 ARG A C 1
ATOM 956 O O . ARG A 1 122 ? -2.961 -10.660 -0.655 1.00 90.12 122 ARG A O 1
ATOM 963 N N . MET A 1 123 ? -3.446 -11.011 -2.814 1.00 88.88 123 MET A N 1
ATOM 964 C CA . MET A 1 123 ? -4.866 -11.313 -2.581 1.00 88.88 123 MET A CA 1
ATOM 965 C C . MET A 1 123 ? -5.066 -12.509 -1.644 1.00 88.88 123 MET A C 1
ATOM 967 O O . MET A 1 123 ? -5.901 -12.434 -0.746 1.00 88.88 123 MET A O 1
ATOM 971 N N . ARG A 1 124 ? -4.250 -13.568 -1.767 1.00 89.62 124 ARG A N 1
ATOM 972 C CA . ARG A 1 124 ? -4.265 -14.700 -0.818 1.00 89.62 124 ARG A CA 1
ATOM 973 C C . ARG A 1 124 ? -3.934 -14.261 0.607 1.00 89.62 124 ARG A C 1
ATOM 975 O O . ARG A 1 124 ? -4.588 -14.689 1.551 1.00 89.62 124 ARG A O 1
ATOM 982 N N . ARG A 1 125 ? -2.930 -13.396 0.771 1.00 90.44 125 ARG A N 1
ATOM 983 C CA . ARG A 1 125 ? -2.569 -12.834 2.079 1.00 90.44 125 ARG A CA 1
ATOM 984 C C . ARG A 1 125 ? -3.697 -11.975 2.656 1.00 90.44 125 ARG A C 1
ATOM 986 O O . ARG A 1 125 ? -4.022 -12.136 3.825 1.00 90.44 125 ARG A O 1
ATOM 993 N N . LEU A 1 126 ? -4.320 -11.118 1.845 1.00 90.19 126 LEU A N 1
ATOM 994 C CA . LEU A 1 126 ? -5.446 -10.289 2.288 1.00 90.19 126 LEU A CA 1
ATOM 995 C C . LEU A 1 126 ? -6.654 -11.137 2.695 1.00 90.19 126 LEU A C 1
ATOM 997 O O . LEU A 1 126 ? -7.285 -10.825 3.693 1.00 90.19 126 LEU A O 1
ATOM 1001 N N . ALA A 1 127 ? -6.947 -12.228 1.981 1.00 87.38 127 ALA A N 1
ATOM 1002 C CA . ALA A 1 127 ? -8.016 -13.152 2.363 1.00 87.38 127 ALA A CA 1
ATOM 1003 C C . ALA A 1 127 ? -7.793 -13.748 3.766 1.00 87.38 127 ALA A C 1
ATOM 1005 O O . ALA A 1 127 ? -8.718 -13.764 4.572 1.00 87.38 127 ALA A O 1
ATOM 1006 N N . LYS A 1 128 ? -6.553 -14.147 4.095 1.00 89.19 128 LYS A N 1
ATOM 1007 C CA . LYS A 1 128 ? -6.202 -14.620 5.447 1.00 89.19 128 LYS A CA 1
ATOM 1008 C C . LYS A 1 128 ? -6.398 -13.540 6.512 1.00 89.19 128 LYS A C 1
ATOM 1010 O O . LYS A 1 128 ? -6.879 -13.841 7.592 1.00 89.19 128 LYS A O 1
ATOM 1015 N N . ILE A 1 129 ? -6.041 -12.292 6.206 1.00 91.06 129 ILE A N 1
ATOM 1016 C CA . ILE A 1 129 ? -6.225 -11.168 7.134 1.00 91.06 129 ILE A CA 1
ATOM 1017 C C . ILE A 1 129 ? -7.712 -10.882 7.339 1.00 91.06 129 ILE A C 1
ATOM 1019 O O . ILE A 1 129 ? -8.135 -10.749 8.481 1.00 91.06 129 ILE A O 1
ATOM 1023 N N . ARG A 1 130 ? -8.518 -10.854 6.270 1.00 87.56 130 ARG A N 1
ATOM 1024 C CA . ARG A 1 130 ? -9.973 -10.654 6.373 1.00 87.56 130 ARG A CA 1
ATOM 1025 C C . ARG A 1 130 ? -10.627 -11.669 7.302 1.00 87.56 130 ARG A C 1
ATOM 1027 O O . ARG A 1 130 ? -11.436 -11.269 8.118 1.00 87.56 130 ARG A O 1
ATOM 1034 N N . ALA A 1 131 ? -10.212 -12.935 7.254 1.00 85.75 131 ALA A N 1
ATOM 1035 C CA . ALA A 1 131 ? -10.728 -13.967 8.157 1.00 85.75 131 ALA A CA 1
ATOM 1036 C C . ALA A 1 131 ? -10.463 -13.692 9.655 1.00 85.75 131 ALA A C 1
ATOM 1038 O O . ALA A 1 131 ? -11.102 -14.298 10.507 1.00 85.75 131 ALA A O 1
ATOM 1039 N N . THR A 1 132 ? -9.528 -12.794 9.987 1.00 87.88 132 THR A N 1
ATOM 1040 C CA . THR A 1 132 ? -9.232 -12.376 11.372 1.00 87.88 132 THR A CA 1
ATOM 1041 C C . THR A 1 132 ? -9.895 -11.059 11.776 1.00 87.88 132 THR A C 1
ATOM 1043 O O . THR A 1 132 ? -9.871 -10.703 12.952 1.00 87.88 132 THR A O 1
ATOM 1046 N N . LEU A 1 133 ? -10.451 -10.319 10.815 1.00 81.50 133 LEU A N 1
ATOM 1047 C CA . LEU A 1 133 ? -11.174 -9.077 11.056 1.00 81.50 133 LEU A CA 1
ATOM 1048 C C . LEU A 1 133 ? -12.637 -9.462 11.309 1.00 81.50 133 LEU A C 1
ATOM 1050 O O . LEU A 1 133 ? -13.341 -9.807 10.366 1.00 81.50 133 LEU A O 1
ATOM 1054 N N . LYS A 1 134 ? -13.037 -9.497 12.582 1.00 61.91 134 LYS A N 1
ATOM 1055 C CA . LYS A 1 134 ? -14.434 -9.676 12.994 1.00 61.91 134 LYS A CA 1
ATOM 1056 C C . LYS A 1 134 ? -15.205 -8.380 12.790 1.00 61.91 134 LYS A C 1
ATOM 1058 O O . LYS A 1 134 ? -14.624 -7.324 13.132 1.00 61.91 134 LYS A O 1
#